Protein AF-A0A1W1BXY7-F1 (afdb_monomer)

Radius of gyration: 16.17 Å; Cα contacts (8 Å, |Δi|>4): 183; chains: 1; bounding box: 40×38×45 Å

InterPro domains:
  IPR002104 Integrase, catalytic domain [PF00589] (2-140)
  IPR002104 Integrase, catalytic domain [PS51898] (1-156)
  IPR011010 DNA breaking-rejoining enzyme, catalytic core [SSF56349] (2-140)
  IPR013762 Integrase-like, catalytic domain superfamily [G3DSA:1.10.443.10] (1-155)
  IPR050090 Bacterial tyrosine recombinase XerC/XerD complex [PTHR30349] (2-144)

Structure (mmCIF, N/CA/C/O backbone):
data_AF-A0A1W1BXY7-F1
#
_entry.id   AF-A0A1W1BXY7-F1
#
loop_
_atom_site.group_PDB
_atom_site.id
_atom_site.type_symbol
_atom_site.label_atom_id
_atom_site.label_alt_id
_atom_site.label_comp_id
_atom_site.label_asym_id
_atom_site.label_entity_id
_atom_site.label_seq_id
_atom_site.pdbx_PDB_ins_code
_atom_site.Cartn_x
_atom_site.Cartn_y
_atom_site.Cartn_z
_atom_site.occupancy
_atom_site.B_iso_or_equiv
_atom_site.auth_seq_id
_atom_site.auth_comp_id
_atom_site.auth_asym_id
_atom_site.auth_atom_id
_atom_site.pdbx_PDB_model_num
ATOM 1 N N . MET A 1 1 ? 1.282 8.348 -5.592 1.00 62.28 1 MET A N 1
ATOM 2 C CA . MET A 1 1 ? 0.683 8.557 -4.256 1.00 62.28 1 MET A CA 1
ATOM 3 C C . MET A 1 1 ? -0.647 7.822 -4.084 1.00 62.28 1 MET A C 1
ATOM 5 O O . MET A 1 1 ? -0.687 6.931 -3.257 1.00 62.28 1 MET A O 1
ATOM 9 N N . ARG A 1 2 ? -1.692 8.093 -4.889 1.00 71.00 2 ARG A N 1
ATOM 10 C CA . ARG A 1 2 ? -3.051 7.523 -4.701 1.00 71.00 2 ARG A CA 1
ATOM 11 C C . ARG A 1 2 ? -3.103 6.005 -4.466 1.00 71.00 2 ARG A C 1
ATOM 13 O O . ARG A 1 2 ? -3.654 5.584 -3.462 1.00 71.00 2 ARG A O 1
ATOM 20 N N . PHE A 1 3 ? -2.479 5.198 -5.329 1.00 76.06 3 PHE A N 1
ATOM 21 C CA . PHE A 1 3 ? -2.444 3.736 -5.158 1.00 76.06 3 PHE A CA 1
ATOM 22 C C . PHE A 1 3 ? -1.921 3.314 -3.775 1.00 76.06 3 PHE A C 1
ATOM 24 O O . PHE A 1 3 ? -2.496 2.447 -3.131 1.00 76.06 3 PHE A O 1
ATOM 31 N N . PHE A 1 4 ? -0.863 3.963 -3.287 1.00 75.44 4 PHE A N 1
ATOM 32 C CA . PHE A 1 4 ? -0.251 3.630 -2.002 1.00 75.44 4 PHE A CA 1
ATOM 33 C C . PHE A 1 4 ? -1.182 3.917 -0.813 1.00 75.44 4 PHE A C 1
ATOM 35 O O . PHE A 1 4 ? -1.210 3.148 0.139 1.00 75.44 4 PHE A O 1
ATOM 42 N N . ILE A 1 5 ? -1.997 4.973 -0.904 1.00 71.25 5 ILE A N 1
ATOM 43 C CA . ILE A 1 5 ? -2.982 5.328 0.127 1.00 71.25 5 ILE A CA 1
ATOM 44 C C . ILE A 1 5 ? -4.139 4.325 0.145 1.00 71.25 5 ILE A C 1
ATOM 46 O O . ILE A 1 5 ? -4.482 3.797 1.195 1.00 71.25 5 ILE A O 1
ATOM 50 N N . TYR A 1 6 ? -4.729 4.039 -1.017 1.00 72.06 6 TYR A N 1
ATOM 51 C CA . TYR A 1 6 ? -5.934 3.206 -1.096 1.00 72.06 6 TYR A CA 1
ATOM 52 C C . TYR A 1 6 ? -5.663 1.711 -0.928 1.00 72.06 6 TYR A C 1
ATOM 54 O O . TYR A 1 6 ? -6.560 0.969 -0.549 1.00 72.06 6 TYR A O 1
ATOM 62 N N . SER A 1 7 ? -4.439 1.261 -1.206 1.00 73.62 7 SER A N 1
ATOM 63 C CA . SER A 1 7 ? -4.096 -0.162 -1.166 1.00 73.62 7 SER A CA 1
ATOM 64 C C . SER A 1 7 ? -3.796 -0.700 0.236 1.00 73.62 7 SER A C 1
ATOM 66 O O . SER A 1 7 ? -3.796 -1.914 0.437 1.00 73.62 7 SER A O 1
ATOM 68 N N . GLY A 1 8 ? -3.499 0.173 1.208 1.00 73.12 8 GLY A N 1
ATOM 69 C CA . GLY A 1 8 ? -3.116 -0.240 2.565 1.00 73.12 8 GLY A CA 1
ATOM 70 C C . GLY A 1 8 ? -1.849 -1.111 2.624 1.00 73.12 8 GLY A C 1
ATOM 71 O O . GLY A 1 8 ? -1.584 -1.750 3.647 1.00 73.12 8 GLY A O 1
ATOM 72 N N . LEU A 1 9 ? -1.072 -1.169 1.535 1.00 79.12 9 LEU A N 1
ATOM 73 C CA . LEU A 1 9 ? 0.155 -1.955 1.444 1.00 79.12 9 LEU A CA 1
ATOM 74 C C . LEU A 1 9 ? 1.254 -1.353 2.320 1.00 79.12 9 LEU A C 1
ATOM 76 O O . LEU A 1 9 ? 1.410 -0.136 2.427 1.00 79.12 9 LEU A O 1
ATOM 80 N N . SER A 1 10 ? 2.064 -2.215 2.931 1.00 79.94 10 SER A N 1
ATOM 81 C CA . SER A 1 10 ? 3.363 -1.792 3.449 1.00 79.94 10 SER A CA 1
ATOM 82 C C . SER A 1 10 ? 4.299 -1.418 2.297 1.00 79.94 10 SER A C 1
ATOM 84 O O . SER A 1 10 ? 4.115 -1.844 1.159 1.00 79.94 10 SER A O 1
ATOM 86 N N . VAL A 1 11 ? 5.346 -0.645 2.590 1.00 82.31 11 VAL A N 1
ATOM 87 C CA . VAL A 1 11 ? 6.323 -0.247 1.564 1.00 82.31 11 VAL A CA 1
ATOM 88 C C . VAL A 1 11 ? 7.007 -1.450 0.928 1.00 82.31 11 VAL A C 1
ATOM 90 O O . VAL A 1 11 ? 7.211 -1.460 -0.279 1.00 82.31 11 VAL A O 1
ATOM 93 N N . ASN A 1 12 ? 7.333 -2.472 1.719 1.00 82.50 12 ASN A N 1
ATOM 94 C CA . ASN A 1 12 ? 7.969 -3.672 1.185 1.00 82.50 12 ASN A CA 1
ATOM 95 C C . ASN A 1 12 ? 7.006 -4.447 0.276 1.00 82.50 12 ASN A C 1
ATOM 97 O O . ASN A 1 12 ? 7.402 -4.830 -0.815 1.00 82.50 12 ASN A O 1
ATOM 101 N N . GLU A 1 13 ? 5.734 -4.593 0.669 1.00 83.75 13 GLU A N 1
ATOM 102 C CA . GLU A 1 13 ? 4.709 -5.198 -0.199 1.00 83.75 13 GLU A CA 1
ATOM 103 C C . GLU A 1 13 ? 4.540 -4.406 -1.503 1.00 83.75 13 GLU A C 1
ATOM 105 O O . GLU A 1 13 ? 4.415 -5.003 -2.563 1.00 83.75 13 GLU A O 1
ATOM 110 N N . LEU A 1 14 ? 4.588 -3.070 -1.447 1.00 83.94 14 LEU A N 1
ATOM 111 C CA . LEU A 1 14 ? 4.524 -2.223 -2.639 1.00 83.94 14 LEU A CA 1
ATOM 112 C C . LEU A 1 14 ? 5.722 -2.453 -3.572 1.00 83.94 14 LEU A C 1
ATOM 114 O O . LEU A 1 14 ? 5.554 -2.531 -4.783 1.00 83.94 14 LEU A O 1
ATOM 118 N N . LEU A 1 15 ? 6.929 -2.536 -3.011 1.00 84.44 15 LEU A N 1
ATOM 119 C CA . LEU A 1 15 ? 8.173 -2.722 -3.762 1.00 84.44 15 LEU A CA 1
ATOM 120 C C . LEU A 1 15 ? 8.327 -4.119 -4.362 1.00 84.44 15 LEU A C 1
ATOM 122 O O . LEU A 1 15 ? 9.058 -4.299 -5.336 1.00 84.44 15 LEU A O 1
ATOM 126 N N . GLU A 1 16 ? 7.673 -5.105 -3.760 1.00 84.88 16 GLU A N 1
ATOM 127 C CA . GLU A 1 16 ? 7.683 -6.489 -4.220 1.00 84.88 16 GLU A CA 1
ATOM 128 C C . GLU A 1 16 ? 6.491 -6.832 -5.115 1.00 84.88 16 GLU A C 1
ATOM 130 O O . GLU A 1 16 ? 6.516 -7.895 -5.729 1.00 84.88 16 GLU A O 1
ATOM 135 N N . LEU A 1 17 ? 5.502 -5.939 -5.226 1.00 84.62 17 LEU A N 1
ATOM 136 C CA . LEU A 1 17 ? 4.281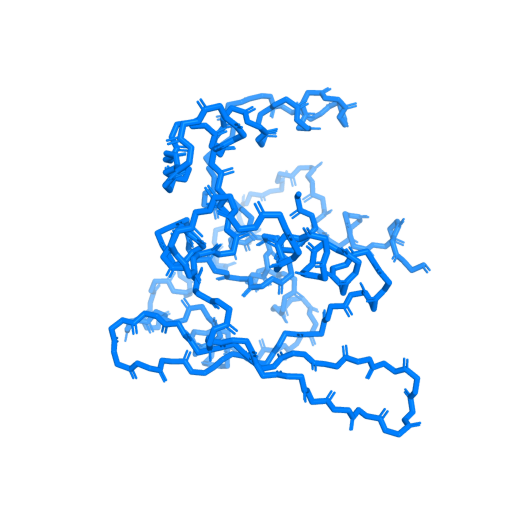 -6.164 -5.989 1.00 84.62 17 LEU A CA 1
ATOM 137 C C . LEU A 1 17 ? 4.581 -6.431 -7.465 1.00 84.62 17 LEU A C 1
ATOM 139 O O . LEU A 1 17 ? 5.175 -5.586 -8.145 1.00 84.62 17 LEU A O 1
ATOM 143 N N . LYS A 1 18 ? 4.111 -7.574 -7.966 1.00 85.12 18 LYS A N 1
ATOM 144 C CA . LYS A 1 18 ? 4.238 -7.961 -9.370 1.00 85.12 18 LYS A CA 1
ATOM 145 C C . LYS A 1 18 ? 2.959 -7.732 -10.157 1.00 85.12 18 LYS A C 1
ATOM 147 O O . LYS A 1 18 ? 1.868 -7.649 -9.601 1.00 85.12 18 LYS A O 1
ATOM 152 N N . PHE A 1 19 ? 3.079 -7.675 -11.481 1.00 80.50 19 PHE A N 1
ATOM 153 C CA . PHE A 1 19 ? 1.906 -7.630 -12.359 1.00 80.50 19 PHE A CA 1
ATOM 154 C C . PHE A 1 19 ? 1.032 -8.882 -12.219 1.00 80.50 19 PHE A C 1
ATOM 156 O O . PHE A 1 19 ? -0.188 -8.768 -12.269 1.00 80.50 19 PHE A O 1
ATOM 163 N N . SER A 1 20 ? 1.644 -10.051 -11.990 1.00 82.06 20 SER A N 1
ATOM 164 C CA . SER A 1 20 ? 0.945 -11.319 -11.729 1.00 82.06 20 SER A CA 1
ATOM 165 C C . SER A 1 20 ? 0.088 -11.301 -10.466 1.00 82.06 20 SER A C 1
ATOM 167 O O . SER A 1 20 ? -0.848 -12.083 -10.352 1.00 82.06 20 SER A O 1
ATOM 169 N N . ASP A 1 21 ? 0.419 -10.422 -9.523 1.00 82.62 21 ASP A N 1
ATOM 170 C CA . ASP A 1 21 ? -0.246 -10.334 -8.227 1.00 82.62 21 ASP A CA 1
ATOM 171 C C . ASP A 1 21 ? -1.523 -9.487 -8.297 1.00 82.62 21 ASP A C 1
ATOM 173 O O . ASP A 1 21 ? -2.269 -9.424 -7.324 1.00 82.62 21 ASP A O 1
ATOM 177 N N . ILE A 1 22 ? -1.766 -8.806 -9.424 1.00 80.25 22 ILE A N 1
ATOM 178 C CA . ILE A 1 22 ? -2.905 -7.914 -9.636 1.00 80.25 22 ILE A CA 1
ATOM 179 C C . ILE A 1 22 ? -3.914 -8.598 -10.556 1.00 80.25 22 ILE A C 1
ATOM 181 O O . ILE A 1 22 ? -3.696 -8.733 -11.760 1.00 80.25 22 ILE A O 1
ATOM 185 N N . ILE A 1 23 ? -5.071 -8.942 -10.002 1.00 77.88 23 ILE A N 1
ATOM 186 C CA . ILE A 1 23 ? -6.209 -9.492 -10.730 1.00 77.88 23 ILE A CA 1
ATOM 187 C C . ILE A 1 23 ? -7.270 -8.400 -10.863 1.00 77.88 23 ILE A C 1
ATOM 189 O O . ILE A 1 23 ? -7.718 -7.799 -9.887 1.00 77.88 23 ILE A O 1
ATOM 193 N N . MET A 1 24 ? -7.682 -8.119 -12.097 1.00 74.12 24 MET A N 1
ATOM 194 C CA . MET A 1 24 ? -8.778 -7.190 -12.358 1.00 74.12 24 MET A CA 1
ATOM 195 C C . MET A 1 24 ? -10.117 -7.889 -12.147 1.00 74.12 24 MET A C 1
ATOM 197 O O . MET A 1 24 ? -10.478 -8.786 -12.905 1.00 74.12 24 MET A O 1
ATOM 201 N N . LEU A 1 25 ? -10.874 -7.434 -11.152 1.00 68.81 25 LEU A N 1
ATOM 202 C CA . LEU A 1 25 ? -12.260 -7.825 -10.949 1.00 68.81 25 LEU A CA 1
ATOM 203 C C . LEU A 1 25 ? -13.150 -6.812 -11.681 1.00 68.81 25 LEU A C 1
ATOM 205 O O . LEU A 1 25 ? -13.240 -5.634 -11.317 1.00 68.81 25 LEU A O 1
ATOM 209 N N . ASN A 1 26 ? -13.784 -7.257 -12.764 1.00 62.47 26 ASN A N 1
ATOM 210 C CA . ASN A 1 26 ? -14.742 -6.431 -13.487 1.00 62.47 26 ASN A CA 1
ATOM 211 C C . ASN A 1 26 ? -16.067 -6.412 -12.730 1.00 62.47 26 ASN A C 1
ATOM 213 O O . ASN A 1 26 ? -16.780 -7.413 -12.714 1.00 62.47 26 ASN A O 1
ATOM 217 N N . ASP A 1 27 ? -16.410 -5.259 -12.162 1.00 54.31 27 ASP A N 1
ATOM 218 C CA . ASP A 1 27 ? -17.784 -4.993 -11.766 1.00 54.31 27 ASP A CA 1
ATOM 219 C C . ASP A 1 27 ? -18.565 -4.475 -12.980 1.00 54.31 27 ASP A C 1
ATOM 221 O O . ASP A 1 27 ? -18.083 -3.614 -13.731 1.00 54.31 27 ASP A O 1
ATOM 225 N N . LYS A 1 28 ? -19.766 -5.019 -13.195 1.00 51.16 28 LYS A N 1
ATOM 226 C CA . LYS A 1 28 ? -20.666 -4.608 -14.285 1.00 51.16 28 LYS A CA 1
ATOM 227 C C . LYS A 1 28 ? -21.108 -3.147 -14.108 1.00 51.16 28 LYS A C 1
ATOM 229 O O . LYS A 1 28 ? -21.380 -2.469 -15.098 1.00 51.16 28 LYS A O 1
ATOM 234 N N . ASP A 1 29 ? -21.044 -2.629 -12.881 1.00 49.59 29 ASP A N 1
ATOM 235 C CA . ASP A 1 29 ? -21.461 -1.281 -12.505 1.00 49.59 29 ASP A CA 1
ATOM 236 C C . ASP A 1 29 ? -20.282 -0.309 -12.346 1.00 49.59 29 ASP A C 1
ATOM 238 O O . ASP A 1 29 ? -19.942 0.139 -11.258 1.00 49.59 29 ASP A O 1
ATOM 242 N N . LYS A 1 30 ? -19.665 0.066 -13.476 1.00 54.84 30 LYS A N 1
ATOM 243 C CA . LYS A 1 30 ? -18.745 1.217 -13.677 1.00 54.84 30 LYS A CA 1
ATOM 244 C C . LYS A 1 30 ? -17.441 1.269 -12.849 1.00 54.84 30 LYS A C 1
ATOM 246 O O . LYS A 1 30 ? -16.466 1.826 -13.372 1.00 54.84 30 LYS A O 1
ATOM 251 N N . ASN A 1 31 ? -17.346 0.645 -11.680 1.00 57.03 31 ASN A N 1
ATOM 252 C CA . ASN A 1 31 ? -16.198 0.654 -10.778 1.00 57.03 31 ASN A CA 1
ATOM 253 C C . ASN A 1 31 ? -15.340 -0.599 -10.986 1.00 57.03 31 ASN A C 1
ATOM 255 O O . ASN A 1 31 ? -15.753 -1.711 -10.696 1.00 57.03 31 ASN A O 1
ATOM 259 N N . THR A 1 32 ? -14.125 -0.435 -11.510 1.00 61.00 32 THR A N 1
ATOM 260 C CA . THR A 1 32 ? -13.189 -1.561 -11.618 1.00 61.00 32 THR A CA 1
ATOM 261 C C . THR A 1 32 ? -12.495 -1.761 -10.283 1.00 61.00 32 THR A C 1
ATOM 263 O O . THR A 1 32 ? -11.838 -0.847 -9.781 1.00 61.00 32 THR A O 1
ATOM 266 N N . THR A 1 33 ? -12.617 -2.964 -9.742 1.00 65.50 33 THR A N 1
ATOM 267 C CA . THR A 1 33 ? -11.970 -3.350 -8.495 1.00 65.50 33 THR A CA 1
ATOM 268 C C . THR A 1 33 ? -10.753 -4.204 -8.823 1.00 65.50 33 THR A C 1
ATOM 270 O O . THR A 1 33 ? -10.760 -4.965 -9.787 1.00 65.50 33 THR A O 1
ATOM 273 N N . PHE A 1 34 ? -9.678 -4.060 -8.058 1.00 69.81 34 PHE A N 1
ATOM 274 C CA . PHE A 1 34 ? -8.497 -4.900 -8.214 1.00 69.81 34 PHE A CA 1
ATOM 275 C C . PHE A 1 34 ? -8.381 -5.785 -6.990 1.00 69.81 34 PHE A C 1
ATOM 277 O O . PHE A 1 34 ? -8.431 -5.301 -5.864 1.00 69.81 34 PHE A O 1
ATOM 284 N N . GLU A 1 35 ? -8.214 -7.074 -7.205 1.00 73.25 35 GLU A N 1
ATOM 285 C CA . GLU A 1 35 ? -7.737 -7.970 -6.173 1.00 73.25 35 GLU A CA 1
ATOM 286 C C . GLU A 1 35 ? -6.221 -8.043 -6.282 1.00 73.25 35 GLU A C 1
ATOM 288 O O . GLU A 1 35 ? -5.674 -8.227 -7.368 1.00 73.25 35 GLU A O 1
ATOM 293 N N . ILE A 1 36 ? -5.540 -7.811 -5.166 1.00 74.38 36 ILE A N 1
ATOM 294 C CA . ILE A 1 36 ? -4.088 -7.823 -5.104 1.00 74.38 36 ILE A CA 1
ATOM 295 C C . ILE A 1 36 ? -3.642 -8.845 -4.071 1.00 74.38 36 ILE A C 1
ATOM 297 O O . ILE A 1 36 ? -4.024 -8.774 -2.901 1.00 74.38 36 ILE A O 1
ATOM 301 N N . GLU A 1 37 ? -2.802 -9.777 -4.497 1.00 75.38 37 GLU A N 1
ATOM 302 C CA . GLU A 1 37 ? -2.218 -10.806 -3.647 1.00 75.38 37 GLU A CA 1
ATOM 303 C C . GLU A 1 37 ? -0.816 -10.380 -3.192 1.00 75.38 37 GLU A C 1
ATOM 305 O O . GLU A 1 37 ? 0.102 -10.270 -3.992 1.00 75.38 37 GLU A O 1
ATOM 310 N N . VAL A 1 38 ? -0.623 -10.109 -1.897 1.00 71.44 38 VAL A N 1
ATOM 311 C CA . VAL A 1 38 ? 0.656 -9.586 -1.380 1.00 71.44 38 VAL A CA 1
ATOM 312 C C . VAL A 1 38 ? 1.193 -10.344 -0.167 1.00 71.44 38 VAL A C 1
ATOM 314 O O . VAL A 1 38 ? 0.454 -10.844 0.686 1.00 71.44 38 VAL A O 1
ATOM 317 N N . GLY A 1 39 ? 2.524 -10.341 -0.048 1.00 62.47 39 GLY A N 1
ATOM 318 C CA . GLY A 1 39 ? 3.262 -10.756 1.144 1.00 62.47 39 GLY A CA 1
ATOM 319 C C . GLY A 1 39 ? 3.411 -12.271 1.342 1.00 62.47 39 GLY A C 1
ATOM 320 O O . GLY A 1 39 ? 2.842 -13.100 0.631 1.00 62.47 39 GLY A O 1
ATOM 321 N N . LYS A 1 40 ? 4.198 -12.651 2.361 1.00 49.84 40 LYS A N 1
ATOM 322 C CA . LYS A 1 40 ? 4.393 -14.057 2.753 1.00 49.84 40 LYS A CA 1
ATOM 323 C C . LYS A 1 40 ? 3.074 -14.637 3.278 1.00 49.84 40 LYS A C 1
ATOM 325 O O . LYS A 1 40 ? 2.538 -14.154 4.276 1.00 49.84 40 LYS A O 1
ATOM 330 N N . GLY A 1 41 ? 2.570 -15.664 2.594 1.00 57.81 41 GLY A N 1
ATOM 331 C CA . GLY A 1 41 ? 1.278 -16.295 2.877 1.00 57.81 41 GLY A CA 1
ATOM 332 C C . GLY A 1 41 ? 0.129 -15.864 1.961 1.00 57.81 41 GLY A C 1
ATOM 333 O O . GLY A 1 41 ? -1.005 -16.193 2.286 1.00 57.81 41 GLY A O 1
ATOM 334 N N . LYS A 1 42 ? 0.405 -15.156 0.848 1.00 62.19 42 LYS A N 1
ATOM 335 C CA . LYS A 1 42 ? -0.582 -14.844 -0.206 1.00 62.19 42 LYS A CA 1
ATOM 336 C C . LYS A 1 42 ? -1.830 -14.138 0.340 1.00 62.19 42 LYS A C 1
ATOM 338 O O . LYS A 1 42 ? -2.961 -14.571 0.136 1.00 62.19 42 LYS A O 1
ATOM 34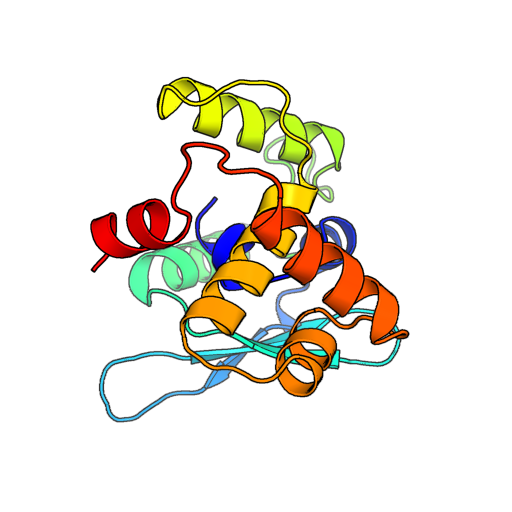3 N N . LYS A 1 43 ? -1.633 -13.057 1.102 1.00 65.94 43 LYS A N 1
ATOM 344 C CA . LYS A 1 43 ? -2.766 -12.304 1.653 1.00 65.94 43 LYS A CA 1
ATOM 345 C C . LYS A 1 43 ? -3.437 -11.545 0.514 1.00 65.94 43 LYS A C 1
ATOM 347 O O . LYS A 1 43 ? -2.839 -10.629 -0.044 1.00 65.94 43 LYS A O 1
ATOM 352 N N . GLN A 1 44 ? -4.672 -11.913 0.201 1.00 67.12 44 GLN A N 1
ATOM 353 C CA . GLN A 1 44 ? -5.482 -11.238 -0.807 1.00 67.12 44 GLN A CA 1
ATOM 354 C C . GLN A 1 44 ? -6.135 -9.987 -0.215 1.00 67.12 44 GLN A C 1
ATOM 356 O O . GLN A 1 44 ? -6.681 -10.006 0.893 1.00 67.12 44 GLN A O 1
ATOM 361 N N . ARG A 1 45 ? -6.038 -8.872 -0.939 1.00 70.06 45 ARG A N 1
ATOM 362 C CA . ARG A 1 45 ? -6.660 -7.591 -0.601 1.00 70.06 45 ARG A CA 1
ATOM 363 C C . ARG A 1 45 ? -7.437 -7.096 -1.806 1.00 70.06 45 ARG A C 1
ATOM 365 O O . ARG A 1 45 ? -6.871 -6.892 -2.874 1.00 70.06 45 ARG A O 1
ATOM 372 N N . VAL A 1 46 ? -8.725 -6.851 -1.613 1.00 66.69 46 VAL A N 1
ATOM 373 C CA . VAL A 1 46 ? -9.573 -6.224 -2.626 1.00 66.69 46 VAL A CA 1
ATOM 374 C C . VAL A 1 46 ? -9.465 -4.712 -2.462 1.00 66.69 46 VAL A C 1
ATOM 376 O O . VAL A 1 46 ? -9.828 -4.165 -1.421 1.00 66.69 46 VAL A O 1
ATOM 379 N N . ILE A 1 47 ? -8.918 -4.041 -3.471 1.00 67.50 47 ILE A N 1
ATOM 380 C CA . ILE A 1 47 ? -8.635 -2.611 -3.467 1.00 67.50 47 ILE A CA 1
ATOM 381 C C . ILE A 1 47 ? -9.482 -1.941 -4.559 1.00 67.50 47 ILE A C 1
ATOM 383 O O . ILE A 1 47 ? -9.247 -2.156 -5.755 1.00 67.50 47 ILE A O 1
ATOM 387 N N . PRO A 1 48 ? -10.451 -1.090 -4.181 1.00 60.22 48 PRO A N 1
ATOM 388 C CA . PRO A 1 48 ? -11.174 -0.270 -5.140 1.00 60.22 48 PRO A CA 1
ATOM 389 C C .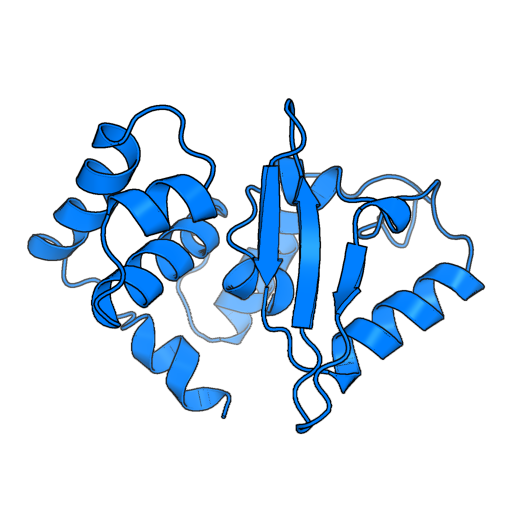 PRO A 1 48 ? -10.248 0.864 -5.605 1.00 60.22 48 PRO A C 1
ATOM 391 O O . PRO A 1 48 ? -9.916 1.767 -4.838 1.00 60.22 48 PRO A O 1
ATOM 394 N N . LEU A 1 49 ? -9.778 0.816 -6.855 1.00 62.50 49 LEU A N 1
ATOM 395 C CA . LEU A 1 49 ? -8.904 1.849 -7.425 1.00 62.50 49 LEU A CA 1
ATOM 396 C C . LEU A 1 49 ? -9.615 2.632 -8.522 1.00 62.50 49 LEU A C 1
ATOM 398 O O . LEU A 1 49 ? -10.354 2.088 -9.338 1.00 62.50 49 LEU A O 1
ATOM 402 N N . LEU A 1 50 ? -9.304 3.927 -8.608 1.00 57.88 50 LEU A N 1
ATOM 403 C CA . LEU A 1 50 ? -9.799 4.792 -9.675 1.00 57.88 50 LEU A CA 1
ATOM 404 C C . LEU A 1 50 ? -9.243 4.360 -11.047 1.00 57.88 50 LEU A C 1
ATOM 406 O O . LEU A 1 50 ? -8.069 4.550 -11.387 1.00 57.88 50 LEU A O 1
ATOM 410 N N . LYS A 1 51 ? -10.173 3.818 -11.834 1.00 65.62 51 LYS A N 1
ATOM 411 C CA . LYS A 1 51 ? -10.080 3.091 -13.108 1.00 65.62 51 LYS A CA 1
ATOM 412 C C . LYS A 1 51 ? -9.001 3.561 -14.094 1.00 65.62 51 LYS A C 1
ATOM 414 O O . LYS A 1 51 ? -8.179 2.771 -14.536 1.00 65.62 51 LYS A O 1
ATOM 419 N N . LYS A 1 52 ? -8.961 4.842 -14.475 1.00 67.62 52 LYS A N 1
ATOM 420 C CA . LYS A 1 52 ? -8.232 5.244 -15.700 1.00 67.62 52 LYS A CA 1
ATOM 421 C C . LYS A 1 52 ? -6.716 5.368 -15.537 1.00 67.62 52 LYS A C 1
ATOM 423 O O . LYS A 1 52 ? -5.968 4.952 -16.417 1.00 67.62 52 LYS A O 1
ATOM 428 N N . ARG A 1 53 ? -6.240 5.969 -14.440 1.00 70.56 53 ARG A N 1
ATOM 429 C CA . ARG A 1 53 ? -4.803 6.278 -14.293 1.00 70.56 53 ARG A CA 1
ATOM 430 C C . ARG A 1 53 ? -3.975 5.037 -13.990 1.00 70.56 53 ARG A C 1
ATOM 432 O O . ARG A 1 53 ? -2.877 4.925 -14.522 1.00 70.56 53 ARG A O 1
ATOM 439 N N . PHE A 1 54 ? -4.496 4.131 -13.162 1.00 74.44 54 PHE A N 1
ATOM 440 C CA . PHE A 1 54 ? -3.773 2.915 -12.805 1.00 74.44 54 PHE A CA 1
ATOM 441 C C . PHE A 1 54 ? -3.721 1.933 -13.976 1.00 74.44 54 PHE A C 1
ATOM 443 O O . PHE A 1 54 ? -2.636 1.492 -14.320 1.00 74.44 54 PHE A O 1
ATOM 450 N N . ILE A 1 55 ? -4.834 1.712 -14.686 1.00 74.69 55 ILE A N 1
ATOM 451 C CA . ILE A 1 55 ? -4.838 0.878 -15.902 1.00 74.69 55 ILE A CA 1
ATOM 452 C C . ILE A 1 55 ? -3.874 1.437 -16.953 1.00 74.69 55 ILE A C 1
ATOM 454 O O . ILE A 1 55 ? -3.054 0.699 -17.487 1.00 74.69 55 ILE A O 1
ATOM 458 N N . ARG A 1 56 ? -3.901 2.754 -17.207 1.00 76.75 56 ARG A N 1
ATOM 459 C CA . ARG A 1 56 ? -2.956 3.380 -18.145 1.00 76.75 56 ARG A CA 1
ATOM 460 C C . ARG A 1 56 ? -1.503 3.191 -17.710 1.00 76.75 56 ARG A C 1
ATOM 462 O O . ARG A 1 56 ? -0.646 2.970 -18.555 1.00 76.75 56 ARG A O 1
ATOM 469 N N . TYR A 1 57 ? -1.231 3.285 -16.409 1.00 79.12 57 TYR A N 1
ATOM 470 C CA . TYR A 1 57 ? 0.098 3.025 -15.866 1.00 79.12 57 TYR A CA 1
ATOM 471 C C . TYR A 1 57 ? 0.527 1.568 -16.083 1.00 79.12 57 TYR A C 1
ATOM 473 O O . TYR A 1 57 ? 1.641 1.347 -16.551 1.00 79.12 57 TYR A O 1
ATOM 481 N N . LEU A 1 58 ? -0.356 0.604 -15.791 1.00 76.31 58 LEU A N 1
ATOM 482 C CA . LEU A 1 58 ? -0.084 -0.823 -15.974 1.00 76.31 58 LEU A CA 1
ATOM 483 C C . LEU A 1 58 ? 0.196 -1.150 -17.446 1.00 76.31 58 LEU A C 1
ATOM 485 O O . LEU A 1 58 ? 1.188 -1.810 -17.741 1.00 76.31 58 LEU A O 1
ATOM 489 N N . ASN A 1 59 ? -0.625 -0.632 -18.365 1.00 76.31 59 ASN A N 1
ATOM 490 C CA . ASN A 1 59 ? -0.458 -0.855 -19.802 1.00 76.31 59 ASN A CA 1
ATOM 491 C C . ASN A 1 59 ? 0.865 -0.267 -20.311 1.00 76.31 59 ASN A C 1
ATOM 493 O O . ASN A 1 59 ? 1.654 -0.982 -20.918 1.00 76.31 59 ASN A O 1
ATOM 497 N N . ALA A 1 60 ? 1.154 0.996 -19.977 1.00 75.06 60 ALA A N 1
ATOM 498 C CA . ALA A 1 60 ? 2.395 1.646 -20.390 1.00 75.06 60 ALA A CA 1
ATOM 499 C C . ALA A 1 60 ? 3.642 0.940 -19.830 1.00 75.06 60 ALA A C 1
ATOM 501 O O . ALA A 1 60 ? 4.655 0.845 -20.512 1.00 75.06 60 ALA A O 1
ATOM 502 N N . HIS A 1 61 ? 3.592 0.427 -18.595 1.00 71.44 61 HIS A N 1
ATOM 503 C CA . HIS A 1 61 ? 4.727 -0.310 -18.030 1.00 71.44 61 HIS A CA 1
ATOM 504 C C . HIS A 1 61 ? 4.928 -1.684 -18.668 1.00 71.44 61 HIS A C 1
ATOM 506 O O . HIS A 1 61 ? 6.074 -2.088 -18.854 1.00 71.44 61 HIS A O 1
ATOM 512 N N . LYS A 1 62 ? 3.841 -2.385 -19.015 1.00 67.75 62 LYS A N 1
ATOM 513 C CA . LYS A 1 62 ? 3.917 -3.684 -19.692 1.00 67.75 62 LYS A CA 1
ATOM 514 C C . LYS A 1 62 ? 4.549 -3.559 -21.081 1.00 67.75 62 LYS A C 1
ATOM 516 O O . LYS A 1 62 ? 5.314 -4.429 -21.472 1.00 67.75 62 LYS A O 1
ATOM 521 N N . GLU A 1 63 ? 4.260 -2.470 -21.792 1.00 65.44 63 GLU A N 1
ATOM 522 C CA . GLU A 1 63 ? 4.812 -2.189 -23.125 1.00 65.44 63 GLU A CA 1
ATOM 523 C C . GLU A 1 63 ? 6.298 -1.812 -23.103 1.00 65.44 63 GLU A C 1
ATOM 525 O O . GLU A 1 63 ? 7.017 -2.092 -24.056 1.00 65.44 63 GLU A O 1
ATOM 530 N N . LEU A 1 64 ? 6.772 -1.182 -22.026 1.00 63.81 64 LEU A N 1
ATOM 531 C CA . LEU A 1 64 ? 8.131 -0.643 -21.963 1.00 63.81 64 LEU A CA 1
ATOM 532 C C . LEU A 1 64 ? 9.178 -1.642 -21.425 1.00 63.81 64 LEU A C 1
ATOM 534 O O . LEU A 1 64 ? 10.353 -1.287 -21.383 1.00 63.81 64 LEU A O 1
ATOM 538 N N . SER A 1 65 ? 8.774 -2.846 -20.981 1.00 62.56 65 SER A N 1
ATOM 539 C CA . SER A 1 65 ? 9.647 -3.916 -20.439 1.00 62.56 65 SER A CA 1
ATOM 540 C C . SER A 1 65 ? 10.761 -3.415 -19.503 1.00 62.56 65 SER A C 1
ATOM 542 O O . SER A 1 65 ? 11.883 -3.911 -19.513 1.00 62.56 65 SER A O 1
ATOM 544 N N . ILE A 1 66 ? 10.463 -2.388 -18.698 1.00 63.53 66 ILE A N 1
ATOM 545 C CA . ILE A 1 66 ? 11.491 -1.595 -18.005 1.00 63.53 66 ILE A CA 1
ATOM 546 C C . ILE A 1 66 ? 12.167 -2.398 -16.889 1.00 63.53 66 ILE A C 1
ATOM 548 O O . ILE A 1 66 ? 13.308 -2.102 -16.558 1.00 63.53 66 ILE A O 1
ATOM 552 N N . CYS A 1 67 ? 11.486 -3.367 -16.274 1.00 63.50 67 CYS A N 1
ATOM 553 C CA . CYS A 1 67 ? 12.001 -4.137 -15.140 1.00 63.50 67 CYS A CA 1
ATOM 554 C C . CYS A 1 67 ? 11.285 -5.488 -15.031 1.00 63.50 67 CYS A C 1
ATOM 556 O O . CYS A 1 67 ? 10.089 -5.561 -15.317 1.00 63.50 67 CYS A O 1
ATOM 558 N N . ASP A 1 68 ? 11.993 -6.506 -14.538 1.00 65.38 68 ASP A N 1
ATOM 559 C CA . ASP A 1 68 ? 11.475 -7.861 -14.318 1.00 65.38 68 ASP A CA 1
ATOM 560 C C . ASP A 1 68 ? 10.250 -7.877 -13.383 1.00 65.38 68 ASP A C 1
ATOM 562 O O . ASP A 1 68 ? 10.377 -7.702 -12.167 1.00 65.38 68 ASP A O 1
ATOM 566 N N . ASP A 1 69 ? 9.069 -8.092 -13.971 1.00 77.62 69 ASP A N 1
ATOM 567 C CA . ASP A 1 69 ? 7.757 -8.414 -13.380 1.00 77.62 69 ASP A CA 1
ATOM 568 C C . ASP A 1 69 ? 7.168 -7.493 -12.296 1.00 77.62 69 ASP A C 1
ATOM 570 O O . ASP A 1 69 ? 5.998 -7.655 -11.941 1.00 77.62 69 ASP A O 1
ATOM 574 N N . VAL A 1 70 ? 7.917 -6.527 -11.765 1.00 81.19 70 VAL A N 1
ATOM 575 C CA . VAL A 1 70 ? 7.464 -5.628 -10.694 1.00 81.19 70 VAL A CA 1
ATOM 576 C C . VAL A 1 70 ? 6.702 -4.410 -11.212 1.00 81.19 70 VAL A C 1
ATOM 578 O O . VAL A 1 70 ? 7.029 -3.822 -12.239 1.00 81.19 70 VAL A O 1
ATOM 581 N N . VAL A 1 71 ? 5.703 -3.979 -10.444 1.00 79.56 71 VAL A N 1
ATOM 582 C CA . VAL A 1 71 ? 4.808 -2.868 -10.804 1.00 79.56 71 VAL A CA 1
ATOM 583 C C . VAL A 1 71 ? 5.483 -1.505 -10.632 1.00 79.56 71 VAL A C 1
ATOM 585 O O . VAL A 1 71 ? 5.180 -0.573 -11.378 1.00 79.56 71 VAL A O 1
ATOM 588 N N . PHE A 1 72 ? 6.388 -1.358 -9.658 1.00 80.00 72 PHE A N 1
ATOM 589 C CA . PHE A 1 72 ? 7.036 -0.084 -9.319 1.00 80.00 72 PHE A CA 1
ATOM 590 C C . PHE A 1 72 ? 8.557 -0.146 -9.495 1.00 80.00 72 PHE A C 1
ATOM 592 O O . PHE A 1 72 ? 9.283 -0.733 -8.688 1.00 80.00 72 PHE A O 1
ATOM 599 N N . CYS A 1 73 ? 9.045 0.538 -10.529 1.00 75.88 73 CYS A N 1
ATOM 600 C CA . CYS A 1 73 ? 10.429 0.442 -10.989 1.00 75.88 73 CYS A CA 1
ATOM 601 C C . CYS A 1 73 ? 11.136 1.793 -10.930 1.00 75.88 73 CYS A C 1
ATOM 603 O O . CYS A 1 73 ? 10.526 2.855 -11.072 1.00 75.88 73 CYS A O 1
ATOM 605 N N . SER A 1 74 ? 12.453 1.762 -10.753 1.00 73.12 74 SER A N 1
ATOM 606 C CA . SER A 1 74 ? 13.283 2.946 -10.935 1.00 73.12 74 SER A CA 1
ATOM 607 C C . SER A 1 74 ? 13.428 3.257 -12.424 1.00 73.12 74 SER A C 1
ATOM 609 O O . SER A 1 74 ? 13.932 2.429 -13.183 1.00 73.12 74 SER A O 1
ATOM 611 N N . LYS A 1 75 ? 13.054 4.478 -12.827 1.00 66.44 75 LYS A N 1
ATOM 612 C CA . LYS A 1 75 ? 13.110 4.957 -14.221 1.00 66.44 75 LYS A CA 1
ATOM 613 C C . LYS A 1 75 ? 14.495 4.803 -14.869 1.00 66.44 75 LYS A C 1
ATOM 615 O O . LYS A 1 75 ? 14.580 4.626 -16.075 1.00 66.44 75 LYS A O 1
ATOM 620 N N . ASN A 1 76 ? 15.565 4.869 -14.075 1.00 64.88 76 ASN A N 1
ATOM 621 C CA . ASN A 1 76 ? 16.931 5.000 -14.594 1.00 64.88 76 ASN A CA 1
ATOM 622 C C . ASN A 1 76 ? 17.762 3.718 -14.510 1.00 64.88 76 ASN A C 1
ATOM 624 O O . ASN A 1 76 ? 18.897 3.714 -14.973 1.00 64.88 76 ASN A O 1
ATOM 628 N N . LYS A 1 77 ? 17.274 2.674 -13.834 1.00 61.62 77 LYS A N 1
ATOM 629 C CA . LYS A 1 77 ? 18.115 1.518 -13.489 1.00 61.62 77 LYS A CA 1
ATOM 630 C C . LYS A 1 77 ? 17.478 0.172 -13.798 1.00 61.62 77 LYS A C 1
ATOM 632 O O . LYS A 1 77 ? 18.050 -0.824 -13.374 1.00 61.62 77 LYS A O 1
ATOM 637 N N . SER A 1 78 ? 16.302 0.139 -14.432 1.00 67.19 78 SER A N 1
ATOM 638 C CA . SER A 1 78 ? 15.586 -1.109 -14.747 1.00 67.19 78 SER A CA 1
ATOM 639 C C . SER A 1 78 ? 15.532 -2.096 -13.576 1.00 67.19 78 SER A C 1
ATOM 641 O O . SER A 1 78 ? 15.653 -3.303 -13.727 1.00 67.19 78 SER A O 1
ATOM 643 N N . THR A 1 79 ? 15.426 -1.547 -12.367 1.00 72.12 79 THR A N 1
ATOM 644 C CA . THR A 1 79 ? 15.517 -2.270 -11.098 1.00 72.12 79 THR A CA 1
ATOM 645 C C . THR A 1 79 ? 14.407 -1.800 -10.180 1.00 72.12 79 THR A C 1
ATOM 647 O O . THR A 1 79 ? 13.863 -0.696 -10.340 1.00 72.12 79 THR A O 1
ATOM 650 N N . LYS A 1 8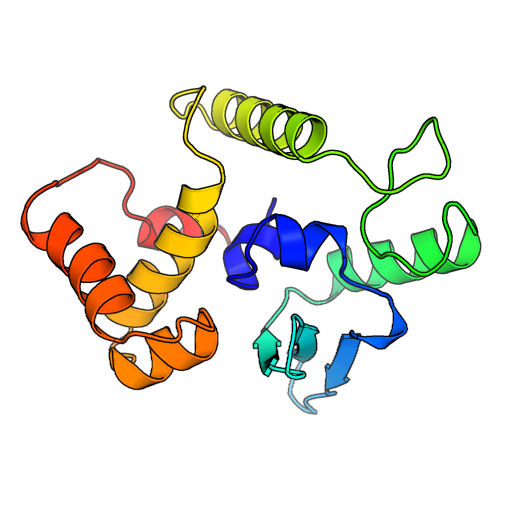0 ? 14.084 -2.638 -9.190 1.00 73.81 80 LYS A N 1
ATOM 651 C CA . LYS A 1 80 ? 13.101 -2.316 -8.155 1.00 73.81 80 LYS A CA 1
ATOM 652 C C . LYS A 1 80 ? 13.416 -0.961 -7.531 1.00 73.81 80 LYS A C 1
ATOM 654 O O . LYS A 1 80 ? 14.573 -0.631 -7.255 1.00 73.81 80 LYS A O 1
ATOM 659 N N . MET A 1 81 ? 12.375 -0.168 -7.310 1.00 83.31 81 MET A N 1
ATOM 660 C CA . MET A 1 81 ? 12.525 1.100 -6.610 1.00 83.31 81 MET A CA 1
ATOM 661 C C . MET A 1 81 ? 13.063 0.853 -5.188 1.00 83.31 81 MET A C 1
ATOM 663 O O . MET A 1 81 ? 12.755 -0.157 -4.561 1.00 83.31 81 MET A O 1
ATOM 667 N N . SER A 1 82 ? 13.891 1.753 -4.658 1.00 85.25 82 SER A N 1
ATOM 668 C CA . SER A 1 82 ? 14.333 1.632 -3.266 1.00 85.25 82 SER A CA 1
ATOM 669 C C . SER A 1 82 ? 13.320 2.286 -2.326 1.00 85.25 82 SER A C 1
ATOM 671 O O . SER A 1 82 ? 12.620 3.236 -2.693 1.00 85.25 82 SER A O 1
ATOM 673 N N . ARG A 1 83 ? 13.285 1.835 -1.067 1.00 85.31 83 ARG A N 1
ATOM 674 C CA . ARG A 1 83 ? 12.480 2.476 -0.015 1.00 85.31 83 ARG A CA 1
ATOM 675 C C . ARG A 1 83 ? 12.808 3.964 0.129 1.00 85.31 83 ARG A C 1
ATOM 677 O O . ARG A 1 83 ? 11.900 4.768 0.302 1.00 85.31 83 ARG A O 1
ATOM 684 N N . GLN A 1 84 ? 14.082 4.333 -0.009 1.00 85.44 84 GLN A N 1
ATOM 685 C CA . GLN A 1 84 ? 14.531 5.728 0.035 1.00 85.44 84 GLN A CA 1
ATOM 686 C C . GLN A 1 84 ? 13.926 6.555 -1.104 1.00 85.44 84 GLN A C 1
ATOM 688 O O . GLN A 1 84 ? 13.475 7.675 -0.874 1.00 85.44 84 GLN A O 1
ATOM 693 N N . THR A 1 85 ? 13.867 6.002 -2.320 1.00 85.62 85 THR A N 1
ATOM 694 C CA . THR A 1 85 ? 13.241 6.674 -3.463 1.00 85.62 85 THR A CA 1
ATOM 695 C C . THR A 1 85 ? 11.751 6.894 -3.229 1.00 85.62 85 THR A C 1
ATOM 697 O O . THR A 1 85 ? 11.274 8.001 -3.472 1.00 85.62 85 THR A O 1
ATOM 700 N N . ILE A 1 86 ? 11.019 5.905 -2.699 1.00 83.94 86 ILE A N 1
ATOM 701 C CA . ILE A 1 86 ? 9.597 6.111 -2.386 1.00 83.94 86 ILE A CA 1
ATOM 702 C C . ILE A 1 86 ? 9.435 7.174 -1.301 1.00 83.94 86 ILE A C 1
ATOM 704 O O . ILE A 1 86 ? 8.623 8.077 -1.478 1.00 83.94 86 ILE A O 1
ATOM 708 N N . SER A 1 87 ? 10.211 7.114 -0.215 1.00 82.81 87 SER A N 1
ATOM 709 C CA . SER A 1 87 ? 10.154 8.129 0.844 1.00 82.81 87 SER A CA 1
ATOM 710 C C . SER A 1 87 ? 10.423 9.533 0.302 1.00 82.81 87 SER A C 1
ATOM 712 O O . SER A 1 87 ? 9.728 10.476 0.671 1.00 82.81 87 SER A O 1
ATOM 714 N N . LYS A 1 88 ? 11.378 9.676 -0.626 1.00 85.38 88 LYS A N 1
ATOM 715 C CA . LYS A 1 88 ? 11.657 10.948 -1.299 1.00 85.38 88 LYS A CA 1
ATOM 716 C C . LYS A 1 88 ? 10.463 11.424 -2.130 1.00 85.38 88 LYS A C 1
ATOM 718 O O . LYS A 1 88 ? 10.019 12.549 -1.928 1.00 85.38 88 LYS A O 1
ATOM 723 N N . ILE A 1 89 ? 9.906 10.564 -2.990 1.00 83.81 89 ILE A N 1
ATOM 724 C CA . ILE A 1 89 ? 8.724 10.887 -3.810 1.00 83.81 89 ILE A CA 1
ATOM 725 C C . ILE A 1 89 ? 7.560 11.309 -2.912 1.00 83.81 89 ILE A C 1
ATOM 727 O O . ILE A 1 89 ? 6.909 12.316 -3.160 1.00 83.81 89 ILE A O 1
ATOM 731 N N . VAL A 1 90 ? 7.303 10.555 -1.846 1.00 80.12 90 VAL A N 1
ATOM 732 C CA . VAL A 1 90 ? 6.273 10.858 -0.852 1.00 80.12 90 VAL A CA 1
ATOM 733 C C . VAL A 1 90 ? 6.491 12.234 -0.230 1.00 80.12 90 VAL A C 1
ATOM 735 O O . VAL A 1 90 ? 5.572 13.048 -0.234 1.00 80.12 90 VAL A O 1
ATOM 738 N N . ASN A 1 91 ? 7.696 12.517 0.264 1.00 81.50 91 ASN A N 1
ATOM 739 C CA . ASN A 1 91 ? 8.007 13.794 0.901 1.00 81.50 91 ASN A CA 1
ATOM 740 C C . ASN A 1 91 ? 7.879 14.969 -0.072 1.00 81.50 91 ASN A C 1
ATOM 742 O O . ASN A 1 91 ? 7.401 16.029 0.318 1.00 81.50 91 ASN A O 1
ATOM 746 N N . GLU A 1 92 ? 8.262 14.793 -1.334 1.00 84.31 92 GLU A N 1
ATOM 747 C CA . GLU A 1 92 ? 8.062 15.801 -2.378 1.00 84.31 92 GLU A CA 1
ATOM 748 C C . GLU A 1 92 ? 6.574 16.074 -2.624 1.00 84.31 92 GLU A C 1
ATOM 750 O O . GLU A 1 92 ? 6.176 17.232 -2.724 1.00 84.31 92 GLU A O 1
ATOM 755 N N . GLN A 1 93 ? 5.735 15.032 -2.663 1.00 81.50 93 GLN A N 1
ATOM 756 C CA . GLN A 1 93 ? 4.287 15.203 -2.808 1.00 81.50 93 GLN A CA 1
ATOM 757 C C . GLN A 1 93 ? 3.651 15.865 -1.578 1.00 81.50 93 GLN A C 1
ATOM 759 O O . GLN A 1 93 ? 2.770 16.704 -1.737 1.00 81.50 93 GLN A O 1
ATOM 764 N N . LEU A 1 94 ? 4.108 15.533 -0.366 1.00 78.69 94 LEU A N 1
ATOM 765 C CA . LEU A 1 94 ? 3.655 16.193 0.863 1.00 78.69 94 LEU A CA 1
ATOM 766 C C . LEU A 1 94 ? 4.017 17.681 0.850 1.00 78.69 94 LEU A C 1
ATOM 768 O O . LEU A 1 94 ? 3.147 18.513 1.085 1.00 78.69 94 LEU A O 1
ATOM 772 N N . LYS A 1 95 ? 5.261 18.023 0.486 1.00 83.00 95 LYS A N 1
ATOM 773 C CA . LYS A 1 95 ? 5.695 19.419 0.323 1.00 83.00 95 LYS A CA 1
ATOM 774 C C . LYS A 1 95 ? 4.846 20.160 -0.707 1.00 83.00 95 LYS A C 1
ATOM 776 O O . LYS A 1 95 ? 4.426 21.281 -0.447 1.00 83.00 95 LYS A O 1
ATOM 781 N N . TYR A 1 96 ? 4.573 19.529 -1.850 1.00 82.50 96 TYR A N 1
ATOM 782 C CA . TYR A 1 96 ? 3.722 20.106 -2.892 1.00 82.50 96 TYR A CA 1
ATOM 783 C C . TYR A 1 96 ? 2.291 20.365 -2.398 1.00 82.50 96 TYR A C 1
ATOM 785 O O . TYR A 1 96 ? 1.698 21.380 -2.740 1.00 82.50 96 TYR A O 1
ATOM 793 N N . ALA A 1 97 ? 1.761 19.482 -1.550 1.00 77.31 97 ALA A N 1
ATOM 794 C CA . ALA A 1 97 ? 0.455 19.639 -0.916 1.00 77.31 97 ALA A CA 1
ATOM 795 C C . ALA A 1 97 ? 0.452 20.619 0.280 1.00 77.31 97 ALA A C 1
ATOM 797 O O . ALA A 1 97 ? -0.555 20.721 0.974 1.00 77.31 97 ALA A O 1
ATOM 798 N N . GLY A 1 98 ? 1.566 21.304 0.575 1.00 79.69 98 GLY A N 1
ATOM 799 C CA . GLY A 1 98 ? 1.684 22.193 1.739 1.00 79.69 98 GLY A CA 1
ATOM 800 C C . GLY A 1 98 ? 1.709 21.460 3.086 1.00 79.69 98 GLY A C 1
ATOM 801 O O . GLY A 1 98 ? 1.537 22.071 4.140 1.00 79.69 98 GLY A O 1
ATOM 802 N N . LEU A 1 99 ? 1.918 20.144 3.069 1.00 77.69 99 LEU A N 1
ATOM 803 C CA . LEU A 1 99 ? 1.976 19.298 4.252 1.00 77.69 99 LEU A CA 1
ATOM 804 C C . LEU A 1 99 ? 3.405 19.214 4.794 1.00 77.69 99 LEU A C 1
ATOM 806 O O . LEU A 1 99 ? 4.390 19.398 4.075 1.00 77.69 99 LEU A O 1
ATOM 810 N N . LYS A 1 100 ? 3.520 18.895 6.088 1.00 75.31 100 LYS A N 1
ATOM 811 C CA . LYS A 1 100 ? 4.816 18.726 6.750 1.00 75.31 100 LYS A CA 1
ATOM 812 C C . LYS A 1 100 ? 5.652 17.677 6.004 1.00 75.31 100 LYS A C 1
ATOM 814 O O . LYS A 1 100 ? 5.186 16.566 5.760 1.00 75.31 100 LYS A O 1
ATOM 819 N N . ALA A 1 101 ? 6.882 18.040 5.655 1.00 63.66 101 ALA A N 1
ATOM 820 C CA . ALA A 1 101 ? 7.864 17.112 5.110 1.00 63.66 101 ALA A CA 1
ATOM 821 C C . ALA A 1 101 ? 8.401 16.172 6.206 1.00 63.66 101 ALA A C 1
ATOM 823 O O . ALA A 1 101 ? 8.319 16.494 7.389 1.00 63.66 101 ALA A O 1
ATOM 824 N N . ASP A 1 102 ? 8.967 15.032 5.808 1.00 70.56 102 ASP A N 1
ATOM 825 C CA . ASP A 1 102 ? 9.607 14.045 6.696 1.00 70.56 102 ASP A CA 1
ATOM 826 C C . ASP A 1 102 ? 8.635 13.215 7.537 1.00 70.56 102 ASP A C 1
ATOM 828 O O . ASP A 1 102 ? 8.942 12.744 8.634 1.00 70.56 102 ASP A O 1
ATOM 832 N N . VAL A 1 103 ? 7.444 12.991 6.993 1.00 69.94 103 VAL A N 1
ATOM 833 C CA . VAL A 1 103 ? 6.484 12.080 7.602 1.00 69.94 103 VAL A CA 1
ATOM 834 C C . VAL A 1 103 ? 6.888 10.634 7.293 1.00 69.94 103 VAL A C 1
ATOM 836 O O . VAL A 1 103 ? 7.217 10.323 6.143 1.00 69.94 103 VAL A O 1
ATOM 839 N N . PRO A 1 104 ? 6.841 9.719 8.283 1.00 75.12 104 PRO A N 1
ATOM 840 C CA . PRO A 1 104 ? 7.091 8.307 8.039 1.00 75.12 104 PRO A CA 1
ATOM 841 C C . PRO A 1 104 ? 6.159 7.764 6.959 1.00 75.12 104 PRO A C 1
ATOM 843 O O . PRO A 1 104 ? 4.949 7.979 6.993 1.00 75.12 104 PRO A O 1
ATOM 846 N N . ILE A 1 105 ? 6.717 7.021 6.014 1.00 73.94 105 ILE A N 1
ATOM 847 C CA . ILE A 1 105 ? 5.989 6.447 4.880 1.00 73.94 105 ILE A CA 1
ATOM 848 C C . ILE A 1 105 ? 4.870 5.480 5.314 1.00 73.94 105 ILE A C 1
ATOM 850 O O . ILE A 1 105 ? 3.877 5.296 4.613 1.00 73.94 105 ILE A O 1
ATOM 854 N N . GLU A 1 106 ? 4.979 4.913 6.514 1.00 77.12 106 GLU A N 1
ATOM 855 C CA . GLU A 1 106 ? 3.957 4.091 7.160 1.00 77.12 106 GLU A CA 1
ATOM 856 C C . GLU A 1 106 ? 2.668 4.875 7.455 1.00 77.12 106 GLU A C 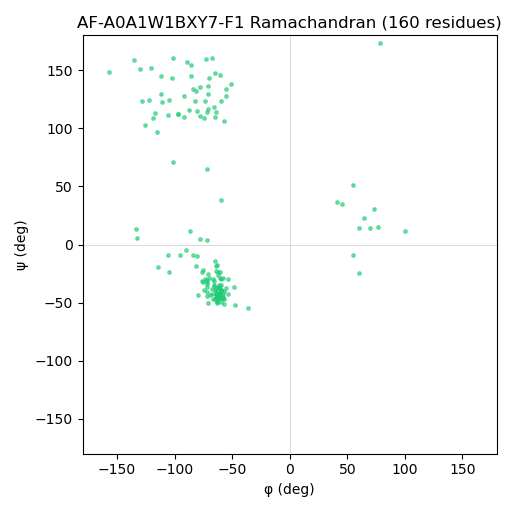1
ATOM 858 O O . GLU A 1 106 ? 1.613 4.263 7.643 1.00 77.12 106 GLU A O 1
ATOM 863 N N . ILE A 1 107 ? 2.708 6.216 7.450 1.00 74.50 107 ILE A N 1
ATOM 864 C CA . ILE A 1 107 ? 1.528 7.043 7.707 1.00 74.50 107 ILE A CA 1
ATOM 865 C C . ILE A 1 107 ? 0.407 6.785 6.701 1.00 74.50 107 ILE A C 1
ATOM 867 O O . ILE A 1 107 ? -0.757 6.908 7.061 1.00 74.50 107 ILE A O 1
ATOM 871 N N . PHE A 1 108 ? 0.712 6.404 5.458 1.00 74.31 108 PHE A N 1
ATOM 872 C CA . PHE A 1 108 ? -0.325 6.169 4.448 1.00 74.31 108 PHE A CA 1
ATOM 873 C C . PHE A 1 108 ? -1.113 4.895 4.738 1.00 74.31 108 PHE A C 1
ATOM 875 O O . PHE A 1 108 ? -2.341 4.908 4.686 1.00 74.31 108 PHE A O 1
ATOM 882 N N . LYS A 1 109 ? -0.422 3.829 5.159 1.00 77.00 109 LYS A N 1
ATOM 883 C CA . LYS A 1 109 ? -1.060 2.606 5.660 1.00 77.00 109 LYS A CA 1
ATOM 884 C C . LYS A 1 109 ? -1.911 2.904 6.895 1.00 77.00 109 LYS A C 1
ATOM 886 O O . LYS A 1 109 ? -3.032 2.416 7.023 1.00 77.00 109 LYS A O 1
ATOM 891 N N . ASN A 1 110 ? -1.388 3.743 7.783 1.00 77.25 110 ASN A N 1
ATOM 892 C CA . ASN A 1 110 ? -2.107 4.177 8.972 1.00 77.25 110 ASN A CA 1
ATOM 893 C C . ASN A 1 110 ? -3.346 5.012 8.624 1.00 77.25 110 ASN A C 1
ATOM 895 O O . ASN A 1 110 ? -4.398 4.823 9.223 1.00 77.25 110 ASN A O 1
ATOM 899 N N . SER A 1 111 ? -3.240 5.878 7.618 1.00 76.75 111 SER A N 1
ATOM 900 C CA . SER A 1 111 ? -4.345 6.699 7.119 1.00 76.75 111 SER A CA 1
ATOM 901 C C . SER A 1 111 ? -5.453 5.818 6.546 1.00 76.75 111 SER A C 1
ATOM 903 O O . SER A 1 111 ? -6.614 6.007 6.885 1.00 76.75 111 SER A O 1
ATOM 905 N N . PHE A 1 112 ? -5.108 4.781 5.776 1.00 78.12 112 PHE A N 1
ATOM 906 C CA . PHE A 1 112 ? -6.081 3.787 5.317 1.00 78.12 112 PHE A CA 1
ATOM 907 C C . PHE A 1 112 ? -6.801 3.087 6.481 1.00 78.12 112 PHE A C 1
ATOM 909 O O . PHE A 1 112 ? -8.023 2.958 6.467 1.00 78.12 112 PHE A O 1
ATOM 916 N N . ALA A 1 113 ? -6.055 2.659 7.506 1.00 79.50 113 ALA A N 1
ATOM 917 C CA . ALA A 1 113 ? -6.621 1.994 8.680 1.00 79.50 113 ALA A CA 1
ATOM 918 C C . ALA A 1 113 ? -7.635 2.878 9.416 1.00 79.50 113 ALA A C 1
ATOM 920 O O . ALA A 1 113 ? -8.719 2.429 9.778 1.00 79.50 113 ALA A O 1
ATOM 921 N N . ILE A 1 114 ? -7.262 4.138 9.621 1.00 78.75 114 ILE A N 1
ATOM 922 C CA . ILE A 1 114 ? -8.081 5.143 10.290 1.00 78.75 114 ILE A CA 1
ATOM 923 C C . ILE A 1 114 ? -9.341 5.436 9.478 1.00 78.75 114 ILE A C 1
ATOM 925 O O . ILE A 1 114 ? -10.439 5.409 10.017 1.00 78.75 114 ILE A O 1
ATOM 929 N N . PHE A 1 115 ? -9.198 5.636 8.174 1.00 77.69 115 PHE A N 1
ATOM 930 C CA . PHE A 1 115 ? -10.320 5.884 7.279 1.00 77.69 115 PHE A CA 1
ATOM 931 C C . PHE 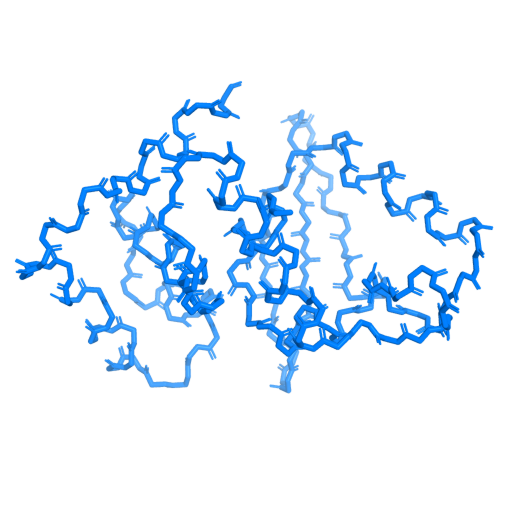A 1 115 ? -11.322 4.730 7.239 1.00 77.69 115 PHE A C 1
ATOM 933 O O . PHE A 1 115 ? -12.534 4.937 7.269 1.00 77.69 115 PHE A O 1
ATOM 940 N N . ALA A 1 116 ? -10.822 3.494 7.202 1.00 76.19 116 ALA A N 1
ATOM 941 C CA . ALA A 1 116 ? -11.659 2.307 7.299 1.00 76.19 116 ALA A CA 1
ATOM 942 C C . ALA A 1 116 ? -12.425 2.278 8.634 1.00 76.19 116 ALA A C 1
ATOM 944 O O . ALA A 1 116 ? -13.624 1.999 8.652 1.00 76.19 116 ALA A O 1
ATOM 945 N N . TYR A 1 117 ? -11.749 2.609 9.736 1.00 83.69 117 TYR A N 1
ATOM 946 C CA . TYR A 1 117 ? -12.351 2.662 11.066 1.00 83.69 117 TYR A CA 1
ATOM 947 C C . TYR A 1 117 ? -13.439 3.737 11.176 1.00 83.69 117 TYR A C 1
ATOM 949 O O . TYR A 1 117 ? -14.524 3.459 11.679 1.00 83.69 117 TYR A O 1
ATOM 957 N N . GLU A 1 118 ? -13.195 4.934 10.641 1.00 80.00 118 GLU A N 1
ATOM 958 C CA . GLU A 1 118 ? -14.163 6.043 10.608 1.00 80.00 118 GLU A CA 1
ATOM 959 C C . GLU A 1 118 ? -15.426 5.705 9.808 1.00 80.00 118 GLU A C 1
ATOM 961 O O . GLU A 1 118 ? -16.506 6.206 10.108 1.00 80.00 118 GLU A O 1
ATOM 966 N N . ARG A 1 119 ? -15.322 4.791 8.838 1.00 78.00 119 ARG A N 1
ATOM 967 C CA . ARG A 1 119 ? -16.463 4.254 8.079 1.00 78.00 119 ARG A CA 1
ATOM 968 C C . ARG A 1 119 ? -17.146 3.060 8.746 1.00 78.00 119 ARG A C 1
ATOM 970 O O . ARG A 1 119 ? -17.949 2.378 8.114 1.00 78.00 119 ARG A O 1
ATOM 977 N N . GLY A 1 120 ? -16.826 2.787 10.008 1.00 78.69 120 GLY A N 1
ATOM 978 C CA . GLY A 1 120 ? -17.447 1.722 10.793 1.00 78.69 120 GLY A CA 1
ATOM 979 C C . GLY A 1 120 ? -16.946 0.318 10.453 1.00 78.69 120 GLY A C 1
ATOM 980 O O . GLY A 1 120 ? -17.574 -0.668 10.844 1.00 78.69 120 GLY A O 1
ATOM 981 N N . ILE A 1 121 ? -15.824 0.180 9.736 1.00 81.19 121 ILE A N 1
ATOM 982 C CA . ILE A 1 121 ? -15.214 -1.135 9.514 1.00 81.19 121 ILE A CA 1
ATOM 983 C C . ILE A 1 121 ? -14.612 -1.618 10.839 1.00 81.19 121 ILE A C 1
ATOM 985 O O . ILE A 1 121 ? -13.853 -0.908 11.492 1.00 81.19 121 ILE A O 1
ATOM 989 N N . SER A 1 122 ? -14.930 -2.852 11.238 1.00 83.94 122 SER A N 1
ATOM 990 C CA . SER A 1 122 ? -14.449 -3.417 12.502 1.00 83.94 122 SER A CA 1
ATOM 991 C C . SER A 1 122 ? -12.926 -3.598 12.531 1.00 83.94 122 SER A C 1
ATOM 993 O O . SER A 1 122 ? -12.317 -3.976 11.526 1.00 83.94 122 SER A O 1
ATOM 995 N N . ASP A 1 123 ? -12.311 -3.445 13.711 1.00 85.50 123 ASP A N 1
ATOM 996 C CA . ASP A 1 123 ? -10.864 -3.629 13.928 1.00 85.50 123 ASP A CA 1
ATOM 997 C C . ASP A 1 123 ? -10.327 -4.934 13.329 1.00 85.50 123 ASP A C 1
ATOM 999 O O . ASP A 1 123 ? -9.202 -4.980 12.834 1.00 85.50 123 ASP A O 1
ATOM 1003 N N . ARG A 1 124 ? -11.125 -6.013 13.387 1.00 81.56 124 ARG A N 1
ATOM 1004 C CA . ARG A 1 124 ? -10.755 -7.338 12.872 1.00 81.56 124 ARG A CA 1
ATOM 1005 C C . ARG A 1 124 ? -10.677 -7.344 11.347 1.00 81.56 124 ARG A C 1
ATOM 1007 O O . ARG A 1 124 ? -9.706 -7.857 10.800 1.00 81.56 124 ARG A O 1
ATOM 1014 N N . LYS A 1 125 ? -11.643 -6.722 10.661 1.00 77.50 125 LYS A N 1
ATOM 1015 C CA . LYS A 1 125 ? -11.574 -6.529 9.203 1.00 77.50 125 LYS A CA 1
ATOM 1016 C C . LYS A 1 125 ? -10.398 -5.630 8.829 1.00 77.50 125 LYS A C 1
ATOM 1018 O O . LYS A 1 125 ? -9.652 -5.961 7.916 1.00 77.50 125 LYS A O 1
ATOM 1023 N N . ILE A 1 126 ? -10.168 -4.545 9.568 1.00 80.88 126 ILE A N 1
ATOM 1024 C CA . ILE A 1 126 ? -9.020 -3.657 9.335 1.00 80.88 126 ILE A CA 1
ATOM 1025 C C . ILE A 1 126 ? -7.703 -4.414 9.527 1.00 80.88 126 ILE A C 1
ATOM 1027 O O . ILE A 1 126 ? -6.810 -4.321 8.696 1.00 80.88 126 ILE A O 1
ATOM 1031 N N . GLN A 1 127 ? -7.574 -5.220 10.579 1.00 82.75 127 GLN A N 1
ATOM 1032 C CA . GLN A 1 127 ? -6.391 -6.045 10.821 1.00 82.75 127 GLN A CA 1
ATOM 1033 C C . GLN A 1 127 ? -6.109 -7.012 9.665 1.00 82.75 127 GLN A C 1
ATOM 1035 O O . GLN A 1 127 ? -4.948 -7.140 9.268 1.00 82.75 127 GLN A O 1
ATOM 1040 N N . GLN A 1 128 ? -7.145 -7.637 9.102 1.00 77.19 128 GLN A N 1
ATOM 1041 C CA . GLN A 1 128 ? -7.021 -8.473 7.906 1.00 77.19 128 GLN A CA 1
ATOM 1042 C C . GLN A 1 128 ? -6.559 -7.656 6.692 1.00 77.19 128 GLN A C 1
ATOM 1044 O O . GLN A 1 128 ? -5.575 -8.030 6.053 1.00 77.19 128 GLN A O 1
ATOM 1049 N N . LEU A 1 129 ? -7.187 -6.504 6.432 1.00 75.50 129 LEU A N 1
ATOM 1050 C CA . LEU A 1 129 ? -6.831 -5.607 5.325 1.00 75.50 129 LEU A CA 1
ATOM 1051 C C . LEU A 1 129 ? -5.400 -5.064 5.434 1.00 75.50 129 LEU A C 1
ATOM 1053 O O . LEU A 1 129 ? -4.705 -4.947 4.435 1.00 75.50 129 LEU A O 1
ATOM 1057 N N . LEU A 1 130 ? -4.922 -4.777 6.645 1.00 77.00 130 LEU A N 1
ATOM 1058 C CA . LEU A 1 130 ? -3.544 -4.342 6.893 1.00 77.00 130 LEU A CA 1
ATOM 1059 C C . LEU A 1 130 ? -2.546 -5.507 6.933 1.00 77.00 130 LEU A C 1
ATOM 1061 O O . LEU A 1 130 ? -1.335 -5.279 7.019 1.00 77.00 130 LEU A O 1
ATOM 1065 N N . GLY A 1 131 ? -3.033 -6.749 6.956 1.00 72.75 131 GLY A N 1
ATOM 1066 C CA . GLY A 1 131 ? -2.219 -7.950 7.088 1.00 72.75 131 GLY A CA 1
ATOM 1067 C C . GLY A 1 131 ? -1.469 -8.065 8.419 1.00 72.75 131 GLY A C 1
ATOM 1068 O O . GLY A 1 131 ? -0.462 -8.774 8.468 1.00 72.75 131 GLY A O 1
ATOM 1069 N N . HIS A 1 132 ? -1.909 -7.404 9.494 1.00 81.56 132 HIS A N 1
ATOM 1070 C CA . HIS A 1 132 ? -1.264 -7.522 10.807 1.00 81.56 132 HIS A CA 1
ATOM 1071 C C . HIS A 1 132 ? -1.525 -8.902 11.411 1.00 81.56 132 HIS A C 1
ATOM 1073 O O . HIS A 1 132 ? -2.644 -9.393 11.376 1.00 81.56 132 HIS A O 1
ATOM 1079 N N . THR A 1 133 ? -0.510 -9.542 11.986 1.00 79.31 133 THR A N 1
ATOM 1080 C CA . THR A 1 133 ? -0.680 -10.832 12.679 1.00 79.31 133 THR A CA 1
ATOM 1081 C C . THR A 1 133 ? -1.323 -10.659 14.053 1.00 79.31 133 THR A C 1
ATOM 1083 O O . THR A 1 133 ? -2.078 -11.519 14.491 1.00 79.31 133 THR A O 1
ATOM 1086 N N . ASN A 1 134 ?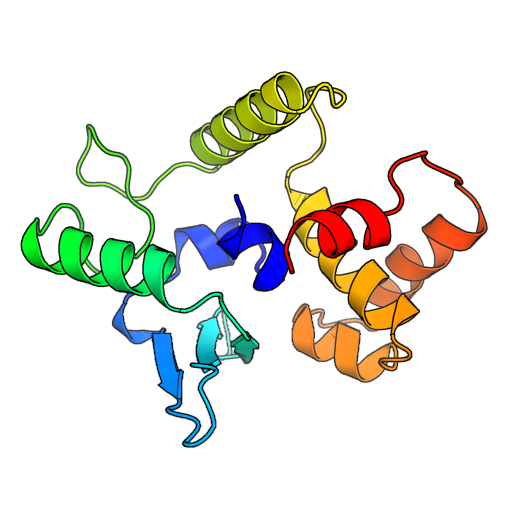 -1.072 -9.524 14.709 1.00 84.31 134 ASN A N 1
ATOM 1087 C CA . ASN A 1 134 ? -1.593 -9.203 16.030 1.00 84.31 134 ASN A CA 1
ATOM 1088 C C . ASN A 1 134 ? -2.626 -8.065 15.956 1.00 84.31 134 ASN A C 1
ATOM 1090 O O . ASN A 1 134 ? -2.321 -6.955 15.515 1.00 84.31 134 ASN A O 1
ATOM 1094 N N . ILE A 1 135 ? -3.843 -8.324 16.444 1.00 85.25 135 ILE A N 1
ATOM 1095 C CA . ILE A 1 135 ? -4.924 -7.331 16.536 1.00 85.25 135 ILE A CA 1
ATOM 1096 C C . ILE A 1 135 ? -4.555 -6.132 17.420 1.00 85.25 135 ILE A C 1
ATOM 1098 O O . ILE A 1 135 ? -5.005 -5.017 17.161 1.00 85.25 135 ILE A O 1
ATOM 1102 N N . GLN A 1 136 ? -3.687 -6.324 18.418 1.00 86.56 136 GLN A N 1
ATOM 1103 C CA . GLN A 1 136 ? -3.231 -5.252 19.303 1.00 86.56 136 GLN A CA 1
ATOM 1104 C C . GLN A 1 136 ? -2.406 -4.200 18.560 1.00 86.56 136 GLN A C 1
ATOM 1106 O O . GLN A 1 136 ? -2.490 -3.020 18.890 1.00 86.56 136 GLN A O 1
ATOM 1111 N N . THR A 1 137 ? -1.667 -4.585 17.514 1.00 82.44 137 THR A N 1
ATOM 1112 C CA . THR A 1 137 ? -0.947 -3.636 16.651 1.00 82.44 137 THR A CA 1
ATOM 1113 C C . THR A 1 137 ? -1.924 -2.690 15.954 1.00 82.44 137 THR A C 1
ATOM 1115 O O . THR A 1 137 ? -1.712 -1.479 15.942 1.00 82.44 137 THR A O 1
ATOM 1118 N N . THR A 1 138 ? -3.029 -3.232 15.433 1.00 83.75 138 THR A N 1
ATOM 1119 C CA . THR A 1 138 ? -4.100 -2.447 14.805 1.00 83.75 138 THR A CA 1
ATOM 1120 C C . THR A 1 138 ? -4.818 -1.571 15.827 1.00 83.75 138 THR A C 1
ATOM 1122 O O . THR A 1 138 ? -4.975 -0.378 15.602 1.00 83.75 138 THR A O 1
ATOM 1125 N N . ARG A 1 139 ? -5.192 -2.114 16.990 1.00 84.56 139 ARG A N 1
ATOM 1126 C CA . ARG A 1 139 ? -5.874 -1.341 18.040 1.00 84.56 139 ARG A CA 1
ATOM 1127 C C . ARG A 1 139 ? -5.021 -0.219 18.608 1.00 84.56 139 ARG A C 1
ATOM 1129 O O . ARG A 1 139 ? -5.534 0.872 18.815 1.00 84.56 139 ARG A O 1
ATOM 1136 N N . LYS A 1 140 ? -3.723 -0.452 18.830 1.00 82.81 140 LYS A N 1
ATOM 1137 C CA . LYS A 1 140 ? -2.796 0.595 19.279 1.00 82.81 140 LYS A CA 1
ATOM 1138 C C . LYS A 1 140 ? -2.770 1.750 18.281 1.00 82.81 140 LYS A C 1
ATOM 1140 O O . LYS A 1 140 ? -2.890 2.894 18.695 1.00 82.81 140 LYS A O 1
ATOM 1145 N N . LEU A 1 141 ? -2.688 1.451 16.984 1.00 79.44 141 LEU A N 1
ATOM 1146 C CA . LEU A 1 141 ? -2.764 2.456 15.926 1.00 79.44 141 LEU A CA 1
ATOM 1147 C C . LEU A 1 141 ? -4.088 3.241 15.956 1.00 79.44 141 LEU A C 1
ATOM 1149 O O . LEU A 1 141 ? -4.064 4.468 15.941 1.00 79.44 141 LEU A O 1
ATOM 1153 N N . LEU A 1 142 ? -5.227 2.546 16.021 1.00 81.75 142 LEU A N 1
ATOM 1154 C CA . LEU A 1 142 ? -6.553 3.176 16.020 1.00 81.75 142 LEU A CA 1
ATOM 1155 C C . LEU A 1 142 ? -6.798 4.019 17.284 1.00 81.75 142 LEU A C 1
ATOM 1157 O O . LEU A 1 142 ? -7.387 5.095 17.216 1.00 81.75 142 LEU A O 1
ATOM 1161 N N . ASN A 1 143 ? -6.286 3.576 18.434 1.00 72.31 143 ASN A N 1
ATOM 1162 C CA . ASN A 1 143 ? -6.434 4.275 19.710 1.00 72.31 143 ASN A CA 1
ATOM 1163 C C . ASN A 1 143 ? -5.568 5.536 19.820 1.00 72.31 143 ASN A C 1
ATOM 1165 O O . ASN A 1 143 ? -5.987 6.476 20.487 1.00 72.31 143 ASN A O 1
ATOM 1169 N N . VAL A 1 144 ? -4.405 5.603 19.157 1.00 61.41 144 VAL A N 1
ATOM 1170 C CA . VAL A 1 144 ? -3.542 6.806 19.170 1.00 61.41 144 VAL A CA 1
ATOM 1171 C C . VAL A 1 144 ? -4.291 8.046 18.655 1.00 61.41 144 VAL A C 1
ATOM 1173 O O . VAL A 1 144 ? -4.037 9.155 19.126 1.00 61.41 144 VAL A O 1
ATOM 1176 N N . ARG A 1 145 ? -5.280 7.878 17.764 1.00 53.25 145 ARG A N 1
ATOM 1177 C CA . ARG A 1 145 ? -6.114 8.987 17.274 1.00 53.25 145 ARG A CA 1
ATOM 1178 C C . ARG A 1 145 ? -7.159 9.489 18.269 1.00 53.25 145 ARG A C 1
ATOM 1180 O O . ARG A 1 145 ? -7.545 10.645 18.171 1.00 53.25 145 ARG A O 1
ATOM 1187 N N . LYS A 1 146 ? -7.566 8.689 19.266 1.00 47.62 146 LYS A N 1
ATOM 1188 C CA . LYS A 1 146 ? -8.410 9.204 20.363 1.00 47.62 146 LYS A CA 1
ATOM 1189 C C . LYS A 1 146 ? -7.685 10.274 21.190 1.00 47.62 146 LYS A C 1
ATOM 1191 O O . LYS A 1 146 ? -8.343 11.023 21.899 1.00 47.62 146 LYS A O 1
ATOM 1196 N N . THR A 1 147 ? -6.352 10.343 21.110 1.00 36.09 147 THR A N 1
ATOM 1197 C CA . THR A 1 147 ? -5.521 11.209 21.963 1.00 36.09 147 THR A CA 1
ATOM 1198 C C . THR A 1 147 ? -4.802 12.323 21.193 1.00 36.09 147 THR A C 1
ATOM 1200 O O . THR A 1 147 ? -4.398 13.308 21.802 1.00 36.09 147 THR A O 1
ATOM 1203 N N . VAL A 1 148 ? -4.638 12.212 19.869 1.00 36.91 148 VAL A N 1
ATOM 1204 C CA . VAL A 1 148 ? -3.898 13.198 19.064 1.00 36.91 148 VAL A CA 1
ATOM 1205 C C . VAL A 1 148 ? -4.759 13.712 17.913 1.00 36.91 148 VAL A C 1
ATOM 1207 O O . VAL A 1 148 ? -4.890 13.068 16.873 1.00 36.91 148 VAL A O 1
ATOM 1210 N N . THR A 1 149 ? -5.287 14.922 18.091 1.00 33.62 149 THR A N 1
ATOM 1211 C CA . THR A 1 149 ? -5.897 15.765 17.054 1.00 33.62 149 THR A CA 1
ATOM 1212 C C . THR A 1 149 ? -4.806 16.314 16.127 1.00 33.62 149 THR A C 1
ATOM 1214 O O . THR A 1 149 ? -4.516 17.510 16.109 1.00 33.62 149 THR A O 1
ATOM 1217 N N . THR A 1 150 ? -4.114 15.459 15.372 1.00 35.53 150 THR A N 1
ATOM 1218 C CA . THR A 1 150 ? -3.293 15.954 14.262 1.00 35.53 150 THR A CA 1
ATOM 1219 C C . THR A 1 150 ? -4.237 16.435 13.167 1.00 35.53 150 THR A C 1
ATOM 1221 O O . THR A 1 150 ? -4.998 15.646 12.618 1.00 35.53 150 THR A O 1
ATOM 1224 N N . LYS A 1 151 ? -4.178 17.743 12.874 1.00 36.06 151 LYS A N 1
ATOM 1225 C CA . LYS A 1 151 ? -4.914 18.511 11.845 1.00 36.06 151 LYS A CA 1
ATOM 1226 C C . LYS A 1 151 ? -4.694 18.038 10.389 1.00 36.06 151 LYS A C 1
ATOM 1228 O O . LYS A 1 151 ? -4.574 18.850 9.482 1.00 36.06 151 LYS A O 1
ATOM 1233 N N . LEU A 1 152 ? -4.593 16.740 10.146 1.00 42.53 152 LEU A N 1
ATOM 1234 C CA . LEU A 1 152 ? -4.969 16.165 8.866 1.00 42.53 152 LEU A CA 1
ATOM 1235 C C . LEU A 1 152 ? -6.146 15.267 9.171 1.00 42.53 152 LEU A C 1
ATOM 1237 O O . LEU A 1 152 ? -5.954 14.131 9.616 1.00 42.53 152 LEU A O 1
ATOM 1241 N N . ASP A 1 153 ? -7.355 15.778 8.965 1.00 41.91 153 ASP A N 1
ATOM 1242 C CA . ASP A 1 153 ? -8.475 14.870 8.865 1.00 41.91 153 ASP A CA 1
ATOM 1243 C C . ASP A 1 153 ? -8.225 14.019 7.620 1.00 41.91 153 ASP A C 1
ATOM 1245 O O . ASP A 1 153 ? -8.104 14.499 6.493 1.00 41.91 153 ASP A O 1
ATOM 1249 N N . VAL A 1 154 ? -8.017 12.732 7.857 1.00 44.03 154 VAL A N 1
ATOM 1250 C CA . VAL A 1 154 ? -7.704 11.797 6.786 1.00 44.03 154 VAL A CA 1
ATOM 1251 C C . VAL A 1 154 ? -8.937 11.686 5.890 1.00 44.03 154 VAL A C 1
ATOM 1253 O O . VAL A 1 154 ? -8.783 11.557 4.681 1.00 44.03 154 VAL A O 1
ATOM 1256 N N . ALA A 1 155 ? -10.140 11.868 6.450 1.00 40.03 155 ALA A N 1
ATOM 1257 C CA . ALA A 1 155 ? -11.375 11.993 5.698 1.00 40.03 155 ALA A CA 1
ATOM 1258 C C . ALA A 1 155 ? -11.363 13.181 4.721 1.00 40.03 155 ALA A C 1
ATOM 1260 O O . ALA A 1 155 ? -11.881 13.038 3.617 1.00 40.03 155 ALA A O 1
ATOM 1261 N N . ASP A 1 156 ? -10.730 14.311 5.051 1.00 38.72 156 ASP A N 1
ATOM 1262 C CA . ASP A 1 156 ? -10.636 15.461 4.139 1.00 38.72 156 ASP A CA 1
ATOM 1263 C C . ASP A 1 156 ? -9.673 15.184 2.970 1.00 38.72 156 ASP A C 1
ATOM 1265 O O . ASP A 1 156 ? -9.975 15.527 1.829 1.00 38.72 156 ASP A O 1
ATOM 1269 N N . VAL A 1 157 ? -8.602 14.408 3.202 1.00 41.16 157 VAL A N 1
ATOM 1270 C CA . VAL A 1 157 ? -7.742 13.849 2.133 1.00 41.16 157 VAL A CA 1
ATOM 1271 C C . VA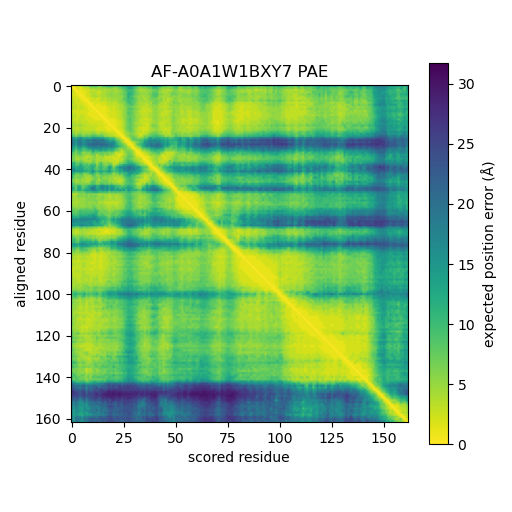L A 1 157 ? -8.498 12.853 1.245 1.00 4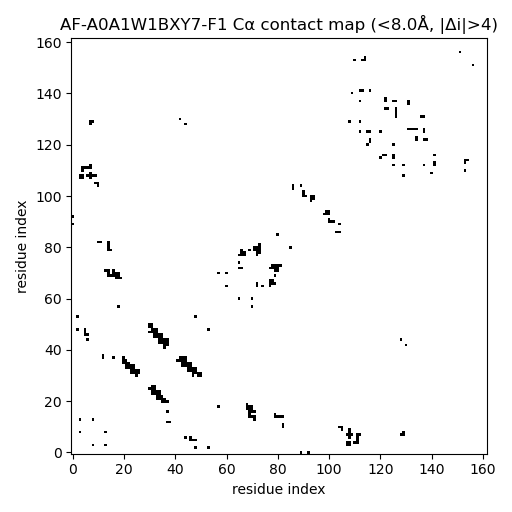1.16 157 VAL A C 1
ATOM 1273 O O . VAL A 1 157 ? -8.010 12.496 0.180 1.00 41.16 157 VAL A O 1
ATOM 1276 N N . PHE A 1 158 ? -9.675 12.375 1.649 1.00 42.09 158 PHE A N 1
ATOM 1277 C CA . PHE A 1 158 ? -10.497 11.469 0.847 1.00 42.09 158 PHE A CA 1
ATOM 1278 C C . PHE A 1 158 ? -11.719 12.150 0.212 1.00 42.09 158 PHE A C 1
ATOM 1280 O O . PHE A 1 158 ? -12.171 11.675 -0.827 1.00 42.09 158 PHE A O 1
ATOM 1287 N N . LYS A 1 159 ? -12.216 13.264 0.773 1.00 38.31 159 LYS A N 1
ATOM 1288 C CA . LYS A 1 159 ? -13.327 14.065 0.222 1.00 38.31 159 LYS A CA 1
ATOM 1289 C C . LYS A 1 159 ? -12.948 14.860 -1.030 1.00 38.31 159 LYS A C 1
ATOM 1291 O O . LYS A 1 159 ? -13.787 15.026 -1.901 1.00 38.31 159 LYS A O 1
ATOM 1296 N N . GLU A 1 160 ? -11.701 15.314 -1.167 1.00 35.09 160 GLU A N 1
ATOM 1297 C CA . GLU A 1 160 ? -11.248 16.077 -2.351 1.00 35.09 160 GLU A CA 1
ATOM 1298 C C . GLU A 1 160 ? -11.104 15.240 -3.644 1.00 35.09 160 GLU A C 1
ATOM 1300 O O . GLU A 1 160 ? -10.608 15.734 -4.659 1.00 35.09 160 GLU A O 1
ATOM 1305 N N . PHE A 1 161 ? -11.466 13.953 -3.627 1.00 43.06 161 PHE A N 1
ATOM 1306 C CA . PHE A 1 161 ? -11.138 13.027 -4.717 1.00 43.06 161 PHE A CA 1
ATOM 1307 C C . PHE A 1 161 ? -12.297 12.136 -5.198 1.00 43.06 161 PHE A C 1
ATOM 1309 O O . PHE A 1 161 ? -12.020 11.185 -5.943 1.00 43.06 161 PHE A O 1
ATOM 1316 N N . GLU A 1 162 ? -13.541 12.448 -4.810 1.00 33.31 162 GLU A N 1
ATOM 1317 C CA . GLU A 1 162 ? -14.749 12.132 -5.606 1.00 33.31 162 GLU A CA 1
ATOM 1318 C C . GLU A 1 162 ? -14.833 13.059 -6.830 1.00 33.31 162 GLU A C 1
ATOM 1320 O O . GLU A 1 162 ? -15.167 12.544 -7.924 1.00 33.31 162 GLU A O 1
#

pLDDT: mean 70.74, std 13.64, range [33.31, 86.56]

Secondary structure (DSSP, 8-state):
-HHHHHH---HHHHHH-BGGGEEEEE-SSS-EEEEEEETTTTEEEEEE--HHHHHHHHHHHHHHT-SSSBSSEETTTTEEPPHHHHHHHHHHHHHHTTPPS---TTHHHHHHHHHHHHTT--HHHHHHHTT-S-HHHHHHHHHHTTT---S--TTHHHHTT-

Organism: NCBI:txid652676

Solvent-accessible surface area (backbone atoms only — not comparable to full-atom values): 9457 Å² total; per-residue (Å²): 111,69,67,55,36,64,54,28,49,52,71,66,45,50,47,64,34,34,56,89,32,54,44,82,43,82,47,93,74,88,52,43,32,33,37,35,49,42,62,94,83,62,46,72,38,81,30,78,49,76,57,68,65,55,51,52,49,54,54,55,49,67,76,60,68,54,41,86,63,44,71,44,60,33,94,88,64,51,34,67,43,49,72,67,55,51,46,49,54,50,32,52,52,30,46,73,70,75,39,76,63,82,64,65,73,64,51,37,30,50,42,35,51,47,49,43,42,76,71,69,47,49,70,68,60,47,20,59,61,58,65,51,92,49,63,64,63,48,49,54,59,60,51,50,55,81,76,47,88,62,94,62,59,56,62,58,76,54,63,83,72,122

Nearest PDB structures (foldseek):
  5jjv-assembly1_A-2  TM=7.633E-01  e=1.078E-07  Helicobacter pylori 26695
  5hxy-assembly5_E  TM=8.038E-01  e=3.694E-07  Thermoplasma acidophilum DSM 1728
  5hxy-assembly4_D  TM=7.817E-01  e=5.251E-07  Thermoplasma acidophilum DSM 1728
  5hxy-assembly2_B  TM=8.097E-01  e=2.275E-06  Thermoplasma acidophilum DSM 1728
  3nkh-assembly1_B  TM=7.099E-01  e=2.479E-04  Staphylococcus aureus subsp. aureus USA300_TCH1516

Sequence (162 aa):
MRFFIYSGLSVNELLELKFSDIIMLNDKDKNTTFEIEVGKGKKQRVIPLLKKRFIRYLNAHKELSICDDVVFCSKNKSTKMSRQTISKIVNEQLKYAGLKADVPIEIFKNSFAIFAYERGISDRKIQQLLGHTNIQTTRKLLNVRKTVTTKLDVADVFKEFE

Foldseek 3Di:
DQCLLQQLDDPVQLLPFFPVQWDWDDDPPPWIWIWGQTDDPRQIAITGDDPDPLVVLSVVCVVVQLEPGHSAPDPPPNHGDDPVNVLVVVQVVCVVVVHDGPDPSNVSSLLNLQVCVVVVNDLVVSCSSNVPPDSVVSVVSNVVVVPDPPPPPSVVVVVVPD

Mean predicted aligned error: 9.98 Å